Protein AF-A0A951D2L1-F1 (afdb_monomer_lite)

Radius of gyration: 19.37 Å; chains: 1; bounding box: 53×55×42 Å

Sequence (136 aa):
MTARCAAGRHDPAQTPSPGCTCGIYAYYDPCPRTASAMTRDLVGGAVVVWGRLEAYAVGMRAEHARIVALQLPPTPGPKRRAVADVAAQLGLPAVAHRRLRALALTHGQPLPAVLRPPRQRTPAVDPWRWLAADEH

Secondary structure (DSSP, 8-state):
-B---TT--S-GGG-S-TT-S-SEEEESSPPPHHHHHHSTT---EEEEEEEEEEE-SSEEEEEEEEEEEEEEPSS-SHHHHHHHHHHHHTT--EEEGGGHHHHHTTT--PPPGGGSPP-PPPP---TTTTTTTS--

Structure (mmCIF, N/CA/C/O backbone):
data_AF-A0A951D2L1-F1
#
_entry.id   AF-A0A951D2L1-F1
#
loop_
_atom_site.group_PDB
_atom_site.id
_atom_site.type_symbol
_atom_site.label_atom_id
_atom_site.label_alt_id
_atom_site.label_comp_id
_atom_site.label_asym_id
_atom_site.label_entity_id
_atom_site.label_seq_id
_atom_site.pdbx_PDB_ins_code
_atom_site.Cartn_x
_atom_site.Cartn_y
_atom_site.Cartn_z
_atom_site.occupancy
_atom_site.B_iso_or_equiv
_atom_site.auth_seq_id
_atom_site.auth_comp_id
_atom_site.auth_asym_id
_atom_site.auth_atom_id
_atom_site.pdbx_PDB_model_num
ATOM 1 N N . MET A 1 1 ? 5.985 -4.778 10.000 1.00 93.31 1 MET A N 1
ATOM 2 C CA . MET A 1 1 ? 5.886 -3.400 10.530 1.00 93.31 1 MET A CA 1
ATOM 3 C C . MET A 1 1 ? 4.626 -3.318 11.374 1.00 93.31 1 MET A C 1
ATOM 5 O O . MET A 1 1 ? 3.640 -3.932 10.980 1.00 93.31 1 MET A O 1
ATOM 9 N N . THR A 1 2 ? 4.655 -2.590 12.491 1.00 96.31 2 THR A N 1
ATOM 10 C CA . THR A 1 2 ? 3.502 -2.418 13.393 1.00 96.31 2 THR A CA 1
ATOM 11 C C . THR A 1 2 ? 3.296 -0.937 13.670 1.00 96.31 2 THR A C 1
ATOM 13 O O . THR A 1 2 ? 4.255 -0.225 13.973 1.00 96.31 2 THR A O 1
ATOM 16 N N . ALA A 1 3 ? 2.060 -0.476 13.533 1.00 94.88 3 ALA A N 1
ATOM 17 C CA . ALA A 1 3 ? 1.661 0.894 13.770 1.00 94.88 3 ALA A CA 1
ATOM 18 C C . ALA A 1 3 ? 1.691 1.241 15.259 1.00 94.88 3 ALA A C 1
ATOM 20 O O . ALA A 1 3 ? 1.470 0.396 16.123 1.00 94.88 3 ALA A O 1
ATOM 21 N N . ARG A 1 4 ? 1.931 2.518 15.554 1.00 93.19 4 ARG A N 1
ATOM 22 C CA . ARG A 1 4 ? 1.839 3.086 16.901 1.00 93.19 4 ARG A CA 1
ATOM 23 C C . ARG A 1 4 ? 1.178 4.454 16.816 1.00 93.19 4 ARG A C 1
ATOM 25 O O . ARG A 1 4 ? 1.324 5.151 15.809 1.00 93.19 4 ARG A O 1
ATOM 32 N N . CYS A 1 5 ? 0.465 4.851 17.862 1.00 93.00 5 CYS A N 1
ATOM 33 C CA . CYS A 1 5 ? -0.054 6.208 17.971 1.00 93.00 5 CYS A CA 1
ATOM 34 C C . CYS A 1 5 ? 1.027 7.135 18.533 1.00 93.00 5 CYS A C 1
ATOM 36 O O . CYS A 1 5 ? 1.343 7.071 19.716 1.00 93.00 5 CYS A O 1
ATOM 38 N N . ALA A 1 6 ? 1.576 8.016 17.696 1.00 87.88 6 ALA A N 1
ATOM 39 C CA . ALA A 1 6 ? 2.544 9.019 18.149 1.00 87.88 6 ALA A CA 1
ATOM 40 C C . ALA A 1 6 ? 1.898 10.146 18.978 1.00 87.88 6 ALA A C 1
ATOM 42 O O . ALA A 1 6 ? 2.583 10.820 19.734 1.00 87.88 6 ALA A O 1
ATOM 43 N N . ALA A 1 7 ? 0.585 10.355 18.838 1.00 87.31 7 ALA A N 1
ATOM 44 C CA . ALA A 1 7 ? -0.120 11.451 19.498 1.00 87.31 7 ALA A CA 1
ATOM 45 C C . ALA A 1 7 ? -0.635 11.116 20.909 1.00 87.31 7 ALA A C 1
ATOM 47 O O . ALA A 1 7 ? -1.158 12.004 21.571 1.00 87.31 7 ALA A O 1
ATOM 48 N N . GLY A 1 8 ? -0.569 9.850 21.343 1.00 86.81 8 GLY A N 1
ATOM 49 C CA . GLY A 1 8 ? -0.989 9.435 22.691 1.00 86.81 8 GLY A CA 1
ATOM 50 C C . GLY A 1 8 ? -2.468 9.672 23.035 1.00 86.81 8 GLY A C 1
ATOM 51 O O . GLY A 1 8 ? -2.821 9.690 24.206 1.00 86.81 8 GLY A O 1
ATOM 52 N N . ARG A 1 9 ? -3.346 9.871 22.040 1.00 85.62 9 ARG A N 1
ATOM 53 C CA . ARG A 1 9 ? -4.759 10.257 22.251 1.00 85.62 9 ARG A CA 1
ATOM 54 C C . ARG A 1 9 ? -5.703 9.109 22.630 1.00 85.62 9 ARG A C 1
ATOM 56 O O . ARG A 1 9 ? -6.880 9.345 22.864 1.00 85.62 9 ARG A O 1
ATOM 63 N N . HIS A 1 10 ? -5.220 7.873 22.601 1.00 89.06 10 HIS A N 1
ATOM 64 C CA . HIS A 1 10 ? -5.988 6.664 22.886 1.00 89.06 10 HIS A CA 1
ATOM 65 C C . HIS A 1 10 ? -5.037 5.557 23.347 1.00 89.06 10 HIS A C 1
ATOM 67 O O . HIS A 1 10 ? -3.822 5.668 23.163 1.00 89.06 10 HIS A O 1
ATOM 73 N N . ASP A 1 11 ? -5.592 4.474 23.890 1.00 91.00 11 ASP A N 1
ATOM 74 C CA . ASP A 1 11 ? -4.830 3.277 24.250 1.00 91.00 11 ASP A CA 1
ATOM 75 C C . ASP A 1 11 ? -4.004 2.778 23.038 1.00 91.00 11 ASP A C 1
ATOM 77 O O . ASP A 1 11 ? -4.571 2.582 21.953 1.00 91.00 11 ASP A O 1
ATOM 81 N N . PRO A 1 12 ? -2.676 2.582 23.169 1.00 88.00 12 PRO A N 1
ATOM 82 C CA . PRO A 1 12 ? -1.839 2.019 22.113 1.00 88.00 12 PRO A CA 1
ATOM 83 C C . PRO A 1 12 ? -2.358 0.695 21.539 1.00 88.00 12 PRO A C 1
ATOM 85 O O . PRO A 1 12 ? -2.229 0.485 20.329 1.00 88.00 12 PRO A O 1
ATOM 88 N N . ALA A 1 13 ? -2.996 -0.147 22.359 1.00 88.75 13 ALA A N 1
ATOM 89 C CA . ALA A 1 13 ? -3.604 -1.412 21.940 1.00 88.75 13 ALA A CA 1
ATOM 90 C C . ALA A 1 13 ? -4.813 -1.220 21.002 1.00 88.75 13 ALA A C 1
ATOM 92 O O . ALA A 1 13 ? -5.221 -2.137 20.295 1.00 88.75 13 ALA A O 1
ATOM 93 N N . GLN A 1 14 ? -5.371 -0.009 20.948 1.00 92.25 14 GLN A N 1
ATOM 94 C CA . GLN A 1 14 ? -6.479 0.361 20.070 1.00 92.25 14 GLN A CA 1
ATOM 95 C C . GLN A 1 14 ? -5.998 0.969 18.742 1.00 92.25 14 GLN A C 1
ATOM 97 O O . GLN A 1 14 ? -6.765 1.674 18.104 1.00 92.25 14 GLN A O 1
ATOM 102 N N . THR A 1 15 ? -4.756 0.744 18.297 1.00 94.06 15 THR A N 1
ATOM 103 C CA . THR A 1 15 ? -4.250 1.267 17.009 1.00 94.06 15 THR A CA 1
ATOM 104 C C . THR A 1 15 ? -4.620 0.337 15.836 1.00 94.06 15 THR A C 1
ATOM 106 O O . THR A 1 15 ? -4.295 -0.843 15.907 1.00 94.06 15 THR A O 1
ATOM 109 N N . PRO A 1 16 ? -5.206 0.824 14.720 1.00 95.94 16 PRO A N 1
ATOM 110 C CA . PRO A 1 16 ? -5.768 2.158 14.512 1.00 95.94 16 PRO A CA 1
ATOM 111 C C . PRO A 1 16 ? -7.048 2.387 15.330 1.00 95.94 16 PRO A C 1
ATOM 113 O O . PRO A 1 16 ? -7.838 1.461 15.539 1.00 95.94 16 PRO A O 1
ATOM 116 N N . SER A 1 17 ? -7.220 3.631 15.785 1.00 93.44 17 SER A N 1
ATOM 117 C CA . SER A 1 17 ? -8.382 4.078 16.557 1.00 93.44 17 SER A CA 1
ATOM 118 C C . SER A 1 17 ? -9.278 4.957 15.686 1.00 93.44 17 SER A C 1
ATOM 120 O O . SER A 1 17 ? -8.739 5.861 15.036 1.00 93.44 17 SER A O 1
ATOM 122 N N . PRO A 1 18 ? -10.614 4.798 15.760 1.00 90.44 18 PRO A N 1
ATOM 123 C CA . PRO A 1 18 ? -11.556 5.651 15.045 1.00 90.44 18 PRO A CA 1
ATOM 124 C C . PRO A 1 18 ? -11.272 7.141 15.251 1.00 90.44 18 PRO A C 1
ATOM 126 O O . PRO A 1 18 ? -11.025 7.588 16.374 1.00 90.44 18 PRO A O 1
ATOM 129 N N . GLY A 1 19 ? -11.280 7.909 14.159 1.00 87.56 19 GLY A N 1
ATOM 130 C CA . GLY A 1 19 ? -11.041 9.360 14.185 1.00 87.56 19 GLY A CA 1
ATOM 131 C C . GLY A 1 19 ? -9.579 9.772 14.405 1.00 87.56 19 GLY A C 1
ATOM 132 O O . GLY A 1 19 ? -9.280 10.960 14.523 1.00 87.56 19 GLY A O 1
ATOM 133 N N . CYS A 1 20 ? -8.646 8.820 14.442 1.00 90.94 20 CYS A N 1
ATOM 134 C CA . CYS A 1 20 ? -7.220 9.087 14.558 1.00 90.94 20 CYS A CA 1
ATOM 135 C C . CYS A 1 20 ? -6.500 8.884 13.215 1.00 90.94 20 CYS A C 1
ATOM 137 O O . CYS A 1 20 ? -6.919 8.129 12.345 1.00 90.94 20 CYS A O 1
ATOM 139 N N . THR A 1 21 ? -5.351 9.538 13.050 1.00 92.06 21 THR A N 1
ATOM 140 C CA . THR A 1 21 ? -4.470 9.366 11.884 1.00 92.06 21 THR A CA 1
ATOM 141 C C . THR A 1 21 ? -3.377 8.314 12.109 1.00 92.06 21 THR A C 1
ATOM 143 O O . THR A 1 21 ? -2.456 8.203 11.296 1.00 92.06 21 THR A O 1
ATOM 146 N N . CYS A 1 22 ? -3.459 7.540 13.198 1.00 94.44 22 CYS A N 1
ATOM 147 C CA . CYS A 1 22 ? -2.559 6.421 13.484 1.00 94.44 22 CYS A CA 1
ATOM 148 C C . CYS A 1 22 ? -2.836 5.223 12.553 1.00 94.44 22 CYS A C 1
ATOM 150 O O . CYS A 1 22 ? -3.770 5.243 11.758 1.00 94.44 22 CYS A O 1
ATOM 152 N N . GLY A 1 23 ? -2.010 4.178 12.597 1.00 95.44 23 GLY A N 1
ATOM 153 C CA . GLY A 1 23 ? -2.145 3.049 11.666 1.00 95.44 23 GLY A CA 1
ATOM 154 C C . GLY A 1 23 ? -1.381 3.238 10.354 1.00 95.44 23 GLY A C 1
ATOM 155 O O . GLY A 1 23 ? -1.106 4.356 9.916 1.00 95.44 23 GLY A O 1
ATOM 156 N N . ILE A 1 24 ? -1.049 2.120 9.713 1.00 96.38 24 ILE A N 1
ATOM 157 C CA . ILE A 1 24 ? -0.418 2.085 8.391 1.00 96.38 24 ILE A CA 1
ATOM 158 C C . ILE A 1 24 ? -1.519 2.220 7.341 1.00 96.38 24 ILE A C 1
ATOM 160 O O . ILE A 1 24 ? -2.402 1.369 7.278 1.00 96.38 24 ILE A O 1
ATOM 164 N N . TYR A 1 25 ? -1.478 3.281 6.533 1.00 95.38 25 TYR A N 1
ATOM 165 C CA . TYR A 1 25 ? -2.475 3.519 5.489 1.00 95.38 25 TYR A CA 1
ATOM 166 C C . TYR A 1 25 ? -2.101 2.802 4.186 1.00 95.38 25 TYR A C 1
ATOM 168 O O . TYR A 1 25 ? -0.990 2.967 3.681 1.00 95.38 25 TYR A O 1
ATOM 176 N N . ALA A 1 26 ? -3.040 2.052 3.615 1.00 95.31 26 ALA A N 1
ATOM 177 C CA . ALA A 1 26 ? -2.892 1.372 2.335 1.00 95.31 26 ALA A CA 1
ATOM 178 C C . ALA A 1 26 ? -4.123 1.601 1.450 1.00 95.31 26 ALA A C 1
ATOM 180 O O . ALA A 1 26 ? -5.259 1.464 1.901 1.00 95.31 26 ALA A O 1
ATOM 181 N N . TYR A 1 27 ? -3.898 1.921 0.176 1.00 94.62 27 TYR A N 1
ATOM 1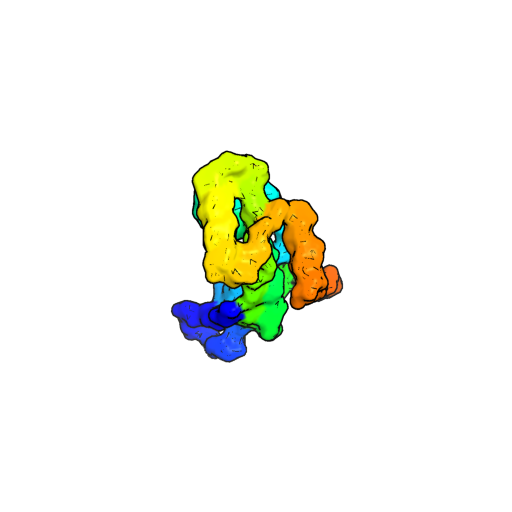82 C CA . TYR A 1 27 ? -4.965 2.001 -0.823 1.00 94.62 27 TYR A CA 1
ATOM 183 C C . TYR A 1 27 ? -5.447 0.601 -1.220 1.00 94.62 27 TYR A C 1
ATOM 185 O O . TYR A 1 27 ? -4.653 -0.341 -1.255 1.00 94.62 27 TYR A O 1
ATOM 193 N N . TYR A 1 28 ? -6.734 0.462 -1.552 1.00 94.00 28 TYR A N 1
ATOM 194 C CA . TYR A 1 28 ? -7.268 -0.816 -2.046 1.00 94.00 28 TYR A CA 1
ATOM 195 C C . TYR A 1 28 ? -6.748 -1.175 -3.432 1.00 94.00 28 TYR A C 1
ATOM 197 O O . TYR A 1 28 ? -6.507 -2.345 -3.727 1.00 94.00 28 TYR A O 1
ATOM 205 N N . ASP A 1 29 ? -6.592 -0.155 -4.267 1.00 89.94 29 ASP A N 1
ATOM 206 C CA . ASP A 1 29 ? -6.169 -0.284 -5.647 1.00 89.94 29 ASP A CA 1
ATOM 207 C C . ASP A 1 29 ? -4.801 0.378 -5.833 1.00 89.94 29 ASP A C 1
ATOM 209 O O . ASP A 1 29 ? -4.474 1.346 -5.135 1.00 89.94 29 ASP A O 1
ATOM 213 N N . PRO A 1 30 ? -3.978 -0.117 -6.774 1.00 85.56 30 PRO A N 1
ATOM 214 C CA . PRO A 1 30 ? -2.713 0.523 -7.095 1.00 85.56 30 PRO A CA 1
ATOM 215 C C . PRO A 1 30 ? -2.915 2.003 -7.446 1.00 85.56 30 PRO A C 1
ATOM 217 O O . PRO A 1 30 ? -3.698 2.344 -8.332 1.00 85.56 30 PRO A O 1
ATOM 220 N N . CYS A 1 31 ? -2.169 2.881 -6.773 1.00 78.12 31 CYS A N 1
ATOM 221 C CA . CYS A 1 31 ? -2.114 4.307 -7.098 1.00 78.12 31 CYS A CA 1
ATOM 222 C C . CYS A 1 31 ? -1.707 4.501 -8.577 1.00 78.12 31 CYS A C 1
ATOM 224 O O . CYS A 1 31 ? -0.920 3.689 -9.077 1.00 78.12 31 CYS A O 1
ATOM 226 N N . PRO A 1 32 ? -2.180 5.547 -9.292 1.00 79.44 32 PRO A N 1
ATOM 227 C CA . PRO A 1 32 ? -1.794 5.780 -10.679 1.00 79.44 32 PRO A CA 1
ATOM 228 C C . PRO A 1 32 ? -0.285 5.663 -10.892 1.00 79.44 32 PRO A C 1
ATOM 230 O O . PRO A 1 32 ? 0.516 6.221 -10.143 1.00 79.44 32 PRO A O 1
ATOM 233 N N . ARG A 1 33 ? 0.111 4.944 -11.948 1.00 74.06 33 ARG A N 1
ATOM 234 C CA . ARG A 1 33 ? 1.515 4.632 -12.273 1.00 74.06 33 ARG A CA 1
ATOM 235 C C . ARG A 1 33 ? 2.444 5.851 -12.191 1.00 74.06 33 ARG A C 1
ATOM 237 O O . ARG A 1 33 ? 3.599 5.716 -11.786 1.00 74.06 33 ARG A O 1
ATOM 244 N N . THR A 1 34 ? 1.940 7.010 -12.606 1.00 73.88 34 THR A N 1
ATOM 245 C CA . THR A 1 34 ? 2.657 8.286 -12.662 1.00 73.88 34 THR A CA 1
ATOM 246 C C . THR A 1 34 ? 2.935 8.886 -11.290 1.00 73.88 34 THR A C 1
ATOM 248 O O . THR A 1 34 ? 3.965 9.531 -11.149 1.00 73.88 34 THR A O 1
ATOM 251 N N . ALA A 1 35 ? 2.112 8.622 -10.269 1.00 74.38 35 ALA A N 1
ATOM 252 C CA . ALA A 1 35 ? 2.296 9.185 -8.930 1.00 74.38 35 ALA A CA 1
ATOM 253 C C . ALA A 1 35 ? 3.655 8.792 -8.334 1.00 74.38 35 ALA A C 1
ATOM 255 O O . ALA A 1 35 ? 4.412 9.637 -7.872 1.00 74.38 35 ALA A O 1
ATOM 256 N N . SER A 1 36 ? 4.028 7.512 -8.432 1.00 72.19 36 SER A N 1
ATOM 257 C CA . SER A 1 36 ? 5.372 7.093 -8.026 1.00 72.19 36 SER A CA 1
ATOM 258 C C . SER A 1 36 ? 6.439 7.483 -9.050 1.00 72.19 36 SER A C 1
ATOM 260 O O . SER A 1 36 ? 7.540 7.858 -8.665 1.00 72.19 36 SER A O 1
ATOM 262 N N . ALA A 1 37 ? 6.166 7.406 -10.354 1.00 71.12 37 ALA A N 1
ATOM 263 C CA . ALA A 1 37 ? 7.199 7.664 -11.359 1.00 71.12 37 ALA A CA 1
ATOM 264 C C . ALA A 1 37 ? 7.652 9.138 -11.407 1.00 71.12 37 ALA A C 1
ATOM 266 O O . ALA A 1 37 ? 8.837 9.390 -11.610 1.00 71.12 37 ALA A O 1
ATOM 267 N N . MET A 1 38 ? 6.734 10.088 -11.207 1.00 75.06 38 MET A N 1
ATOM 268 C CA . MET A 1 38 ? 6.971 11.526 -11.386 1.00 75.06 38 MET A CA 1
ATOM 269 C C . MET A 1 38 ? 7.318 12.265 -10.091 1.00 75.06 38 MET A C 1
ATOM 271 O O . MET A 1 38 ? 7.879 13.353 -10.154 1.00 75.06 38 MET A O 1
ATOM 275 N N . THR A 1 39 ? 7.040 11.692 -8.918 1.00 79.50 39 THR A N 1
ATOM 276 C CA . THR A 1 39 ? 7.400 12.310 -7.635 1.00 79.50 39 THR A CA 1
ATOM 277 C C . THR A 1 39 ? 8.671 11.680 -7.100 1.00 79.50 39 THR A C 1
ATOM 279 O O . THR A 1 39 ? 8.686 10.482 -6.829 1.00 79.50 39 THR A O 1
ATOM 282 N N . ARG A 1 40 ? 9.742 12.465 -6.935 1.00 77.19 40 ARG A N 1
ATOM 283 C CA . ARG A 1 40 ? 11.072 11.971 -6.533 1.00 77.19 40 ARG A CA 1
ATOM 284 C C . ARG A 1 40 ? 11.004 11.040 -5.319 1.00 77.19 40 ARG A C 1
ATOM 286 O O . ARG A 1 40 ? 11.498 9.917 -5.412 1.00 77.19 40 ARG A O 1
ATOM 293 N N . ASP A 1 41 ? 10.263 11.446 -4.294 1.00 81.75 41 ASP A N 1
ATOM 294 C CA . ASP A 1 41 ? 10.274 10.808 -2.973 1.00 81.75 41 ASP A CA 1
ATOM 295 C C . ASP A 1 41 ? 9.215 9.708 -2.788 1.00 81.75 41 ASP A C 1
ATOM 297 O O . ASP A 1 41 ? 9.175 9.051 -1.752 1.00 81.75 41 ASP A O 1
ATOM 301 N N . LEU A 1 42 ? 8.364 9.455 -3.794 1.00 87.12 42 LEU A N 1
ATOM 302 C CA . LEU A 1 42 ? 7.317 8.431 -3.697 1.00 87.12 42 LEU A CA 1
ATOM 303 C C . LEU A 1 42 ? 7.709 7.124 -4.384 1.00 87.12 42 LEU A C 1
ATOM 305 O O . LEU A 1 42 ? 7.933 7.073 -5.597 1.00 87.12 42 LEU A O 1
ATOM 309 N N . VAL A 1 43 ? 7.694 6.028 -3.631 1.00 90.62 43 VAL A N 1
ATOM 310 C CA . VAL A 1 43 ? 7.869 4.668 -4.154 1.00 90.62 43 VAL A CA 1
ATOM 311 C C . VAL A 1 43 ? 6.538 3.929 -4.066 1.00 90.62 43 VAL A C 1
ATOM 313 O O . VAL A 1 43 ? 5.970 3.769 -2.991 1.00 90.62 43 VAL A O 1
ATOM 316 N N . GLY A 1 44 ? 6.023 3.496 -5.215 1.00 92.94 44 GLY A N 1
ATOM 317 C CA . GLY A 1 44 ? 4.858 2.623 -5.286 1.00 92.94 44 GLY A CA 1
ATOM 318 C C . GLY A 1 44 ? 5.233 1.193 -4.908 1.00 92.94 44 GLY A C 1
ATOM 319 O O . GLY A 1 44 ? 6.375 0.769 -5.079 1.00 92.94 44 GLY A O 1
ATOM 320 N N . GLY A 1 45 ? 4.264 0.420 -4.439 1.00 95.12 45 GLY A N 1
ATOM 321 C CA . GLY A 1 45 ? 4.484 -0.967 -4.055 1.00 95.12 45 GLY A CA 1
ATOM 322 C C . GLY A 1 45 ? 3.186 -1.657 -3.676 1.00 95.12 45 GLY A C 1
ATOM 323 O O . GLY A 1 45 ? 2.104 -1.082 -3.794 1.00 95.12 45 GLY A O 1
ATOM 324 N N . ALA A 1 46 ? 3.313 -2.899 -3.229 1.00 96.38 46 ALA A N 1
ATOM 325 C CA . ALA A 1 46 ? 2.221 -3.662 -2.653 1.00 96.38 46 ALA A CA 1
ATOM 326 C C . ALA A 1 46 ? 2.559 -4.028 -1.209 1.00 96.38 46 ALA A C 1
ATOM 328 O O . ALA A 1 46 ? 3.705 -4.357 -0.882 1.00 96.38 46 ALA A O 1
ATOM 329 N N . VAL A 1 47 ? 1.538 -3.998 -0.360 1.00 97.06 47 VAL A N 1
ATOM 330 C CA . VAL A 1 47 ? 1.617 -4.415 1.038 1.00 97.06 47 VAL A CA 1
ATOM 331 C C . VAL A 1 47 ? 0.510 -5.419 1.327 1.00 97.06 47 VAL A C 1
ATOM 333 O O . VAL A 1 47 ? -0.555 -5.367 0.714 1.00 97.06 47 VAL A O 1
ATOM 336 N N . VAL A 1 48 ? 0.753 -6.302 2.288 1.00 97.38 48 VAL A N 1
ATOM 337 C CA . VAL A 1 48 ? -0.310 -7.020 2.999 1.00 97.38 48 VAL A CA 1
ATOM 338 C C . VAL A 1 48 ? -0.464 -6.417 4.383 1.00 97.38 48 VAL A C 1
ATOM 340 O O . VAL A 1 48 ? 0.530 -6.015 4.994 1.00 97.38 48 VAL A O 1
ATOM 343 N N . VAL A 1 49 ? -1.704 -6.332 4.854 1.00 97.88 49 VAL A N 1
ATOM 344 C CA . VAL A 1 49 ? -2.064 -5.717 6.133 1.00 97.88 49 VAL A CA 1
ATOM 345 C C . VAL A 1 49 ? -2.936 -6.655 6.957 1.00 97.88 49 VAL A C 1
ATOM 347 O O . VAL A 1 49 ? -3.688 -7.444 6.388 1.00 97.88 49 VAL A O 1
ATOM 350 N N . TRP A 1 50 ? -2.816 -6.596 8.282 1.00 97.62 50 TRP A N 1
ATOM 351 C CA . TRP A 1 50 ? -3.570 -7.448 9.207 1.00 97.62 50 TRP A CA 1
ATOM 352 C C . TRP A 1 50 ? -3.652 -6.832 10.612 1.00 97.62 50 TRP A C 1
ATOM 354 O O . TRP A 1 50 ? -3.101 -5.756 10.861 1.00 97.62 50 TRP A O 1
ATOM 364 N N . GLY A 1 51 ? -4.333 -7.536 11.520 1.00 96.50 51 GLY A N 1
ATOM 365 C CA . GLY A 1 51 ? -4.644 -7.065 12.871 1.00 96.50 51 GLY A CA 1
ATOM 366 C C . GLY A 1 51 ? -5.915 -6.224 12.872 1.00 96.50 51 GLY A C 1
ATOM 367 O O . GLY A 1 51 ? -6.854 -6.510 12.123 1.00 96.50 51 GLY A O 1
ATOM 368 N N . ARG A 1 52 ? -5.947 -5.171 13.687 1.00 96.25 52 ARG A N 1
ATOM 369 C CA . ARG A 1 52 ? -7.039 -4.189 13.664 1.00 96.25 52 ARG A CA 1
ATOM 370 C C . ARG A 1 52 ? -7.032 -3.394 12.359 1.00 96.25 52 ARG A C 1
ATOM 372 O O . ARG A 1 52 ? -5.985 -2.910 11.923 1.00 96.25 52 ARG A O 1
ATOM 379 N N . LEU A 1 53 ? -8.211 -3.229 11.760 1.00 96.00 53 LEU A N 1
ATOM 380 C CA . LEU A 1 53 ? -8.402 -2.521 10.494 1.00 96.00 53 LEU A CA 1
ATOM 381 C C . LEU A 1 53 ? -9.465 -1.430 10.635 1.00 96.00 53 LEU A C 1
ATOM 383 O O . LEU A 1 53 ? -10.524 -1.660 11.211 1.00 96.00 53 LEU A O 1
ATOM 387 N N . GLU A 1 54 ? -9.205 -0.271 10.037 1.00 95.88 54 GLU A N 1
ATOM 388 C CA . GLU A 1 54 ? -10.181 0.807 9.871 1.00 95.88 54 GLU A CA 1
ATOM 389 C C . GLU A 1 54 ? -10.326 1.114 8.378 1.00 95.88 54 GLU A C 1
ATOM 391 O O . GLU A 1 54 ? -9.389 1.580 7.723 1.00 95.88 54 GLU A O 1
ATOM 396 N N . ALA A 1 55 ? -11.486 0.779 7.817 1.00 95.31 55 ALA A N 1
ATOM 397 C CA . ALA A 1 55 ? -11.766 0.903 6.394 1.00 95.31 55 ALA A CA 1
ATOM 398 C C . ALA A 1 55 ? -12.286 2.303 6.039 1.00 95.31 55 ALA A C 1
ATOM 400 O O . ALA A 1 55 ? -13.105 2.879 6.750 1.00 95.31 55 ALA A O 1
ATOM 401 N N . TYR A 1 56 ? -11.857 2.814 4.889 1.00 93.56 56 TYR A N 1
ATOM 402 C CA . TYR A 1 56 ? -12.325 4.057 4.281 1.00 93.56 56 TYR A CA 1
ATOM 403 C C . TYR A 1 56 ? -12.685 3.805 2.822 1.00 93.56 56 TYR A C 1
ATOM 405 O O . TYR A 1 56 ? -12.412 2.750 2.268 1.00 93.56 56 TYR A O 1
ATOM 413 N N . ALA A 1 57 ? -13.248 4.800 2.145 1.00 92.50 57 ALA A N 1
ATOM 414 C CA . ALA A 1 57 ? -13.750 4.603 0.789 1.00 92.50 57 ALA A CA 1
ATOM 415 C C . ALA A 1 57 ? -12.684 4.258 -0.276 1.00 92.50 57 ALA A C 1
ATOM 417 O O . ALA A 1 57 ? -13.021 3.734 -1.336 1.00 92.50 57 ALA A O 1
ATOM 418 N N . VAL A 1 58 ? -11.405 4.575 -0.037 1.00 91.25 58 VAL A N 1
ATOM 419 C CA . VAL A 1 58 ? -10.313 4.400 -1.024 1.00 91.25 58 VAL A CA 1
ATOM 420 C C . VAL A 1 58 ? -9.145 3.557 -0.516 1.00 91.25 58 VAL A C 1
ATOM 422 O O . VAL A 1 58 ? -8.219 3.246 -1.265 1.00 91.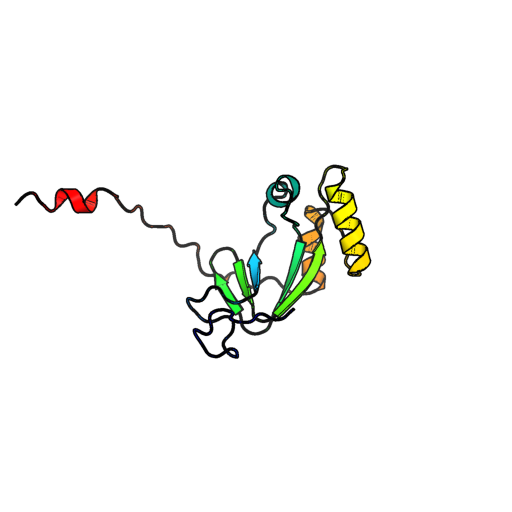25 58 VAL A O 1
ATOM 425 N N . GLY A 1 59 ? -9.181 3.185 0.755 1.00 94.62 59 GLY A N 1
ATOM 426 C CA . GLY A 1 59 ? -8.088 2.519 1.436 1.00 94.62 59 GLY A CA 1
ATOM 427 C C . GLY A 1 59 ? -8.458 2.211 2.873 1.00 94.62 59 GLY A C 1
ATOM 428 O O . GLY A 1 59 ? -9.586 2.426 3.300 1.00 94.62 59 GLY A O 1
ATOM 429 N N . MET A 1 60 ? -7.501 1.712 3.631 1.00 96.19 60 MET A N 1
ATOM 430 C CA . MET A 1 60 ? -7.691 1.332 5.022 1.00 96.19 60 MET A CA 1
ATOM 431 C C . MET A 1 60 ? -6.443 1.630 5.835 1.00 96.19 60 MET A C 1
ATOM 433 O O . MET A 1 60 ? -5.334 1.683 5.300 1.00 96.19 60 MET A O 1
ATOM 437 N N . ARG A 1 61 ? -6.635 1.803 7.137 1.00 96.94 61 ARG A N 1
ATOM 438 C CA . ARG A 1 61 ? -5.566 1.805 8.129 1.00 96.94 61 ARG A CA 1
ATOM 439 C C . ARG A 1 6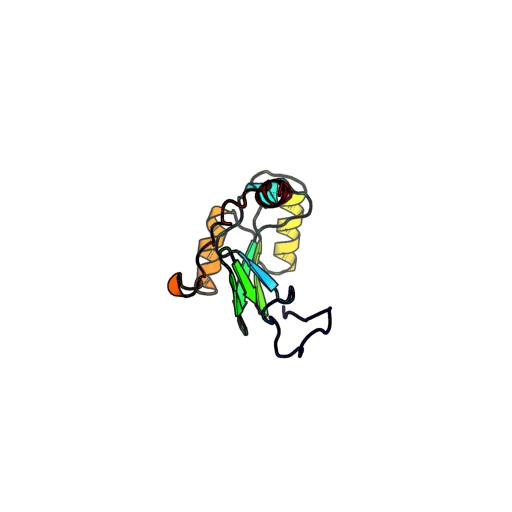1 ? -5.478 0.434 8.761 1.00 96.94 61 ARG A C 1
ATOM 441 O O . ARG A 1 61 ? -6.502 -0.199 9.003 1.00 96.94 61 ARG A O 1
ATOM 448 N N . ALA A 1 62 ? -4.260 0.006 9.045 1.00 97.50 62 ALA A N 1
ATOM 449 C CA . ALA A 1 62 ? -4.007 -1.271 9.680 1.00 97.50 62 ALA A CA 1
ATOM 450 C C . ALA A 1 62 ? -3.016 -1.164 10.832 1.00 97.50 62 ALA A C 1
ATOM 452 O O . ALA A 1 62 ? -2.133 -0.299 10.846 1.00 97.50 62 ALA A O 1
ATOM 453 N N . GLU A 1 63 ? -3.159 -2.087 11.773 1.00 97.69 63 GLU A N 1
ATOM 454 C CA . GLU A 1 63 ? -2.225 -2.300 12.869 1.00 97.69 63 GLU A CA 1
ATOM 455 C C . GLU A 1 63 ? -0.884 -2.824 12.357 1.00 97.69 63 GLU A C 1
ATOM 457 O O . GLU A 1 63 ? 0.170 -2.294 12.704 1.00 97.69 63 GLU A O 1
ATOM 462 N N . HIS A 1 64 ? -0.909 -3.822 11.479 1.00 98.00 64 HIS A N 1
ATOM 463 C CA . HIS A 1 64 ? 0.297 -4.429 10.943 1.00 98.00 64 HIS A CA 1
ATOM 464 C C . HIS A 1 64 ? 0.340 -4.358 9.426 1.00 98.00 64 HIS A C 1
ATOM 466 O O . HIS A 1 64 ? -0.683 -4.429 8.745 1.00 98.00 64 HIS A O 1
ATOM 472 N N . ALA A 1 65 ? 1.558 -4.267 8.896 1.00 97.88 65 ALA A N 1
ATOM 473 C CA . ALA A 1 65 ? 1.799 -4.400 7.472 1.00 97.88 65 ALA A CA 1
ATOM 474 C C . ALA A 1 65 ? 3.155 -5.033 7.159 1.00 97.88 65 ALA A C 1
ATOM 476 O O . ALA A 1 65 ? 4.134 -4.910 7.910 1.00 97.88 65 ALA A O 1
ATOM 477 N N . ARG A 1 66 ? 3.234 -5.640 5.979 1.00 97.38 66 ARG A N 1
ATOM 478 C CA . ARG A 1 66 ? 4.467 -6.116 5.355 1.00 97.38 66 ARG A CA 1
ATOM 479 C C . ARG A 1 66 ? 4.487 -5.676 3.899 1.00 97.38 66 ARG A C 1
ATOM 481 O O . ARG A 1 66 ? 3.511 -5.876 3.183 1.00 97.38 66 ARG A O 1
ATOM 488 N N . ILE A 1 67 ? 5.606 -5.102 3.467 1.00 97.25 67 ILE A N 1
ATOM 489 C CA . ILE A 1 67 ? 5.856 -4.844 2.047 1.00 97.25 67 ILE A CA 1
ATOM 490 C C . ILE A 1 67 ? 6.091 -6.191 1.370 1.00 97.25 67 ILE A C 1
ATOM 492 O O . ILE A 1 67 ? 6.879 -6.995 1.864 1.00 97.25 67 ILE A O 1
ATOM 496 N N . VAL A 1 68 ? 5.399 -6.436 0.261 1.00 97.81 68 VAL A N 1
ATOM 497 C CA . VAL A 1 68 ? 5.537 -7.676 -0.521 1.00 97.81 68 VAL A CA 1
ATOM 498 C C . VAL A 1 68 ? 6.095 -7.427 -1.916 1.00 97.81 68 VAL A C 1
ATOM 500 O O . VAL A 1 68 ? 6.572 -8.355 -2.555 1.00 97.81 68 VAL A O 1
ATOM 503 N N . ALA A 1 69 ? 6.066 -6.179 -2.391 1.00 97.50 69 ALA A N 1
ATOM 504 C CA . ALA A 1 69 ? 6.638 -5.803 -3.676 1.00 97.50 69 ALA A CA 1
ATOM 505 C C . ALA A 1 69 ? 6.941 -4.308 -3.742 1.00 97.50 69 ALA A C 1
ATOM 507 O O . ALA A 1 69 ? 6.184 -3.500 -3.197 1.00 97.50 69 ALA A O 1
ATOM 508 N N . LEU A 1 70 ? 7.965 -3.940 -4.510 1.00 96.88 70 LEU A N 1
ATOM 509 C CA . LEU A 1 70 ? 8.213 -2.558 -4.919 1.00 96.88 70 LEU A CA 1
ATOM 510 C C . LEU A 1 70 ? 7.917 -2.375 -6.412 1.00 96.88 70 LEU A C 1
ATOM 512 O O . LEU A 1 70 ? 8.187 -3.248 -7.239 1.00 96.88 70 LEU A O 1
ATOM 516 N N . GLN A 1 71 ? 7.345 -1.228 -6.771 1.00 95.44 71 GLN A N 1
ATOM 517 C CA . GLN A 1 71 ? 7.063 -0.866 -8.155 1.00 95.44 71 GLN A CA 1
ATOM 518 C C . GLN A 1 71 ? 8.323 -0.318 -8.822 1.00 95.44 71 GLN A C 1
ATOM 520 O O . GLN A 1 71 ? 8.819 0.741 -8.445 1.00 95.44 71 GLN A O 1
ATOM 525 N N . LEU A 1 72 ? 8.762 -0.948 -9.907 1.00 94.25 72 LEU A N 1
ATOM 526 C CA . LEU A 1 72 ? 9.771 -0.367 -10.784 1.00 94.25 72 LEU A CA 1
ATOM 527 C C . LEU A 1 72 ? 9.182 0.810 -11.581 1.00 94.25 72 LEU A C 1
ATOM 529 O O . LEU A 1 72 ? 8.160 0.634 -12.263 1.00 94.25 72 LEU A O 1
ATOM 533 N N . PRO A 1 73 ? 9.829 1.993 -11.559 1.00 91.44 73 PRO A N 1
ATOM 534 C CA . PRO A 1 73 ? 9.553 3.050 -12.521 1.00 91.44 73 PRO A CA 1
ATOM 535 C C . PRO A 1 73 ? 9.621 2.514 -13.963 1.00 91.44 73 PRO A C 1
ATOM 537 O O . PRO A 1 73 ? 10.475 1.672 -14.264 1.00 91.44 73 PRO A O 1
ATOM 540 N N . PRO A 1 74 ? 8.724 2.970 -14.857 1.00 88.88 74 PRO A N 1
ATOM 541 C CA . PRO A 1 74 ? 8.631 2.431 -16.211 1.00 88.88 74 PRO A CA 1
ATOM 542 C C . PRO A 1 74 ? 9.842 2.800 -17.075 1.00 88.88 74 PRO A C 1
ATOM 544 O O . PRO A 1 74 ? 10.204 2.037 -17.965 1.00 88.88 74 PRO A O 1
ATOM 547 N N . THR A 1 75 ? 10.469 3.947 -16.808 1.00 89.50 75 THR A N 1
ATOM 548 C CA . THR A 1 75 ? 11.632 4.440 -17.542 1.00 89.50 75 THR A CA 1
ATOM 549 C C . THR A 1 75 ? 12.936 4.084 -16.818 1.00 89.50 75 THR A C 1
ATOM 551 O O . THR A 1 75 ? 12.997 4.115 -15.581 1.00 89.50 75 THR A O 1
ATOM 554 N N . PRO A 1 76 ? 14.006 3.733 -17.554 1.00 90.50 76 PRO A N 1
ATOM 555 C CA . PRO A 1 76 ? 15.343 3.623 -16.983 1.00 90.50 76 PRO A CA 1
ATOM 556 C C . PRO A 1 76 ? 15.788 4.950 -16.360 1.00 90.50 76 PRO A C 1
ATOM 558 O O . PRO A 1 76 ? 15.486 6.022 -16.875 1.00 90.50 76 PRO A O 1
ATOM 561 N N . GLY A 1 77 ? 16.525 4.886 -15.252 1.00 92.69 77 GLY A N 1
ATOM 562 C CA . GLY A 1 77 ? 17.057 6.082 -14.604 1.00 92.69 77 GLY A CA 1
ATOM 563 C C . GLY A 1 77 ? 17.541 5.829 -13.177 1.00 92.69 77 GLY A C 1
ATOM 564 O O . GLY A 1 77 ? 17.396 4.711 -12.669 1.00 92.69 77 GLY A O 1
ATOM 565 N N . PRO A 1 78 ? 18.091 6.860 -12.510 1.00 93.19 78 PRO A N 1
ATOM 566 C CA . PRO A 1 78 ? 18.618 6.752 -11.149 1.00 93.19 78 PRO A CA 1
ATOM 567 C C . PRO A 1 78 ? 17.596 6.193 -10.161 1.00 93.19 78 PRO A C 1
ATOM 569 O O . PRO A 1 78 ? 17.902 5.274 -9.409 1.00 93.19 78 PRO A O 1
ATOM 572 N N . LYS A 1 79 ? 16.346 6.667 -10.235 1.00 92.06 79 LYS A N 1
ATOM 573 C CA . LYS A 1 79 ? 15.266 6.194 -9.366 1.00 92.06 79 LYS A CA 1
ATOM 574 C C . LYS A 1 79 ? 14.978 4.705 -9.542 1.00 92.06 79 LYS A C 1
ATOM 576 O O . LYS A 1 79 ? 14.784 3.997 -8.564 1.00 92.06 79 LYS A O 1
ATOM 581 N N . ARG A 1 80 ? 14.954 4.218 -10.786 1.00 93.94 80 ARG A N 1
ATOM 582 C CA . ARG A 1 80 ? 14.696 2.800 -11.063 1.00 93.94 80 ARG A CA 1
ATOM 583 C C . ARG A 1 80 ? 15.792 1.911 -10.481 1.00 93.94 80 ARG A C 1
ATOM 585 O O . ARG A 1 80 ? 15.464 0.862 -9.940 1.00 93.94 80 ARG A O 1
ATOM 592 N N . ARG A 1 81 ? 17.058 2.333 -10.589 1.00 95.81 81 ARG A N 1
ATOM 593 C CA . ARG A 1 81 ? 18.197 1.633 -9.975 1.00 95.81 81 ARG A CA 1
ATOM 594 C C . ARG A 1 81 ? 18.066 1.615 -8.457 1.00 95.81 81 ARG A C 1
ATOM 596 O O . ARG A 1 81 ? 17.979 0.538 -7.896 1.00 95.81 81 ARG A O 1
ATOM 603 N N . ALA A 1 82 ? 17.852 2.777 -7.840 1.00 95.50 82 ALA A N 1
ATOM 604 C CA . ALA A 1 82 ? 17.665 2.876 -6.394 1.00 95.50 82 ALA A CA 1
ATOM 605 C C . ALA A 1 82 ? 16.518 1.987 -5.875 1.00 95.50 82 ALA A C 1
ATOM 607 O O . ALA A 1 82 ? 16.673 1.305 -4.869 1.00 95.50 82 ALA A O 1
ATOM 608 N N . VAL A 1 83 ? 15.376 1.937 -6.575 1.00 95.56 83 VAL A N 1
ATOM 609 C CA . VAL A 1 83 ? 14.269 1.038 -6.204 1.00 95.56 83 VAL A CA 1
ATOM 610 C C . VAL A 1 83 ? 14.665 -0.434 -6.333 1.00 95.56 83 VAL A C 1
ATOM 612 O O . VAL A 1 83 ? 14.302 -1.226 -5.469 1.00 95.56 83 VAL A O 1
ATOM 615 N N . ALA A 1 84 ? 15.386 -0.815 -7.391 1.00 97.00 84 ALA A N 1
ATOM 616 C CA . ALA A 1 84 ? 15.859 -2.188 -7.564 1.00 97.00 84 ALA A CA 1
ATOM 617 C C . ALA A 1 84 ? 16.875 -2.584 -6.480 1.00 97.00 84 ALA A C 1
ATOM 619 O O . ALA A 1 84 ? 16.761 -3.671 -5.920 1.00 97.00 84 ALA A O 1
ATOM 620 N N . ASP A 1 85 ? 17.800 -1.688 -6.139 1.00 97.94 85 ASP A N 1
ATOM 621 C CA . ASP A 1 85 ? 18.826 -1.918 -5.121 1.00 97.94 85 ASP A CA 1
ATOM 622 C C . ASP A 1 85 ? 18.190 -2.084 -3.735 1.00 97.94 85 ASP A C 1
ATOM 624 O O . ASP A 1 85 ? 18.472 -3.050 -3.028 1.00 97.94 85 ASP A O 1
ATOM 628 N N . VAL A 1 86 ? 17.254 -1.200 -3.368 1.00 97.06 86 VAL A N 1
ATOM 629 C CA . VAL A 1 86 ? 16.496 -1.308 -2.111 1.00 97.06 86 VAL A CA 1
ATOM 630 C C . VAL A 1 86 ? 15.648 -2.579 -2.084 1.00 97.06 86 VAL A C 1
ATOM 632 O O . VAL A 1 86 ? 15.585 -3.252 -1.058 1.00 97.06 86 VAL A O 1
ATOM 635 N N . ALA A 1 87 ? 15.010 -2.949 -3.199 1.00 97.81 87 ALA A N 1
ATOM 636 C CA . ALA A 1 87 ? 14.252 -4.194 -3.278 1.00 97.81 87 ALA A CA 1
ATOM 637 C C . ALA A 1 87 ? 15.149 -5.412 -3.019 1.00 97.81 87 ALA A C 1
ATOM 639 O O . ALA A 1 87 ? 14.783 -6.272 -2.222 1.00 97.81 87 ALA A O 1
ATOM 640 N N . ALA A 1 88 ? 16.342 -5.448 -3.621 1.00 98.19 88 ALA A N 1
ATOM 641 C CA . ALA A 1 88 ? 17.315 -6.514 -3.409 1.00 98.19 88 ALA A CA 1
ATOM 642 C C . ALA A 1 88 ? 17.782 -6.582 -1.947 1.00 98.19 88 ALA A C 1
ATOM 644 O O . ALA A 1 88 ? 17.774 -7.660 -1.358 1.00 98.19 88 ALA A O 1
ATOM 645 N N . GLN A 1 89 ? 18.102 -5.438 -1.332 1.00 98.19 89 GLN A N 1
ATOM 646 C CA . GLN A 1 89 ? 18.498 -5.362 0.082 1.00 98.19 89 GLN A CA 1
ATOM 647 C C . GLN A 1 89 ? 17.404 -5.864 1.032 1.00 98.19 89 GLN A C 1
ATOM 649 O O . GLN A 1 89 ? 17.699 -6.495 2.043 1.00 98.19 89 GLN A O 1
ATOM 654 N N . LEU A 1 90 ? 16.136 -5.606 0.705 1.00 96.25 90 LEU A N 1
ATOM 655 C CA . LEU A 1 90 ? 14.989 -6.057 1.494 1.00 96.25 90 LEU A CA 1
ATOM 656 C C . LEU A 1 90 ? 14.548 -7.495 1.167 1.00 96.25 90 LEU A C 1
ATOM 658 O O . LEU A 1 90 ? 13.607 -7.990 1.790 1.00 96.25 90 LEU A O 1
ATOM 662 N N . GLY A 1 91 ? 15.172 -8.157 0.185 1.00 97.56 91 GLY A N 1
ATOM 663 C CA . GLY A 1 91 ? 14.737 -9.468 -0.304 1.00 97.56 91 GLY A CA 1
ATOM 664 C C . GLY A 1 91 ? 13.333 -9.439 -0.917 1.00 97.56 91 GLY A C 1
ATOM 665 O O . GLY A 1 91 ? 12.581 -10.407 -0.808 1.00 97.56 91 GLY A O 1
ATOM 666 N N . LEU A 1 92 ? 12.948 -8.310 -1.515 1.00 97.75 92 LEU A N 1
ATOM 667 C CA . LEU A 1 92 ? 11.634 -8.082 -2.100 1.00 97.75 92 LEU A CA 1
ATOM 668 C C . LEU A 1 92 ? 11.699 -8.092 -3.630 1.00 97.75 92 LEU A C 1
ATOM 670 O O . LEU A 1 92 ? 12.642 -7.573 -4.228 1.00 97.75 92 LEU A O 1
ATOM 674 N N . PRO A 1 93 ? 10.657 -8.595 -4.301 1.00 97.88 93 PRO A N 1
ATOM 675 C CA . PRO A 1 93 ? 10.542 -8.460 -5.742 1.00 97.88 93 PRO A CA 1
ATOM 676 C C . PRO A 1 93 ? 10.282 -6.998 -6.142 1.00 97.88 93 PRO A C 1
ATOM 678 O O . PRO A 1 93 ? 9.361 -6.333 -5.654 1.00 97.88 93 PRO A O 1
ATOM 681 N N . ALA A 1 94 ? 11.070 -6.516 -7.101 1.00 97.50 94 ALA A N 1
ATOM 682 C CA . ALA A 1 94 ? 10.843 -5.265 -7.813 1.00 97.50 94 ALA A CA 1
ATOM 683 C C . ALA A 1 94 ? 10.157 -5.560 -9.156 1.00 97.50 94 ALA A C 1
ATOM 685 O O . ALA A 1 94 ? 10.732 -6.200 -10.035 1.00 97.50 94 ALA A O 1
ATOM 686 N N . VAL A 1 95 ? 8.912 -5.109 -9.329 1.00 96.56 95 VAL A N 1
ATOM 687 C CA . VAL A 1 95 ? 8.059 -5.509 -10.462 1.00 96.56 95 VAL A CA 1
ATOM 688 C C . VAL A 1 95 ? 7.442 -4.321 -11.189 1.00 96.56 95 VAL A C 1
ATOM 690 O O . VAL A 1 95 ? 7.265 -3.237 -10.638 1.00 96.56 95 VAL A O 1
ATOM 693 N N . ALA A 1 96 ? 7.066 -4.517 -12.454 1.00 94.69 96 ALA A N 1
ATOM 694 C CA . ALA A 1 96 ? 6.287 -3.523 -13.186 1.00 94.69 96 ALA A CA 1
ATOM 695 C C . ALA A 1 96 ? 4.912 -3.302 -12.528 1.00 94.69 96 ALA A C 1
ATOM 697 O O . ALA A 1 96 ? 4.299 -4.250 -12.040 1.00 94.69 96 ALA A O 1
ATOM 698 N N . HIS A 1 97 ? 4.375 -2.080 -12.615 1.00 93.00 97 HIS A N 1
ATOM 699 C CA . HIS A 1 97 ? 3.087 -1.687 -12.019 1.00 93.00 97 HIS A CA 1
ATOM 700 C C . HIS A 1 97 ? 1.945 -2.698 -12.2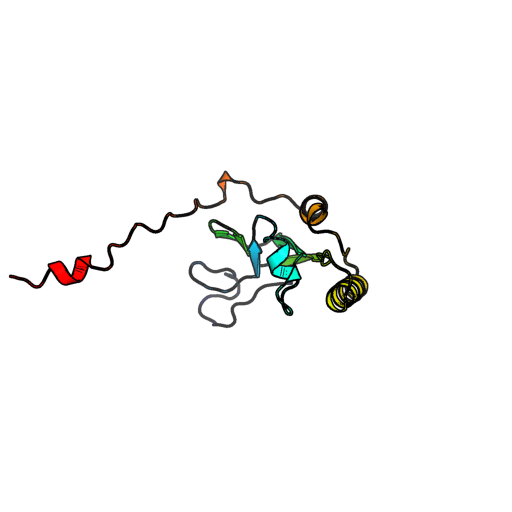62 1.00 93.00 97 HIS A C 1
ATOM 702 O O . HIS A 1 97 ? 1.253 -3.098 -11.332 1.00 93.00 97 HIS A O 1
ATOM 708 N N . ARG A 1 98 ? 1.810 -3.203 -13.498 1.00 92.56 98 ARG A N 1
ATOM 709 C CA . ARG A 1 98 ? 0.781 -4.192 -13.884 1.00 92.56 98 ARG A CA 1
ATOM 710 C C . ARG A 1 98 ? 0.862 -5.536 -13.142 1.00 92.56 98 ARG A C 1
ATOM 712 O O . ARG A 1 98 ? -0.101 -6.291 -13.149 1.00 92.56 98 ARG A O 1
ATOM 719 N N . ARG A 1 99 ? 2.011 -5.866 -12.544 1.00 95.44 99 ARG A N 1
ATOM 720 C CA . ARG A 1 99 ? 2.245 -7.119 -11.809 1.00 95.44 99 ARG A CA 1
ATOM 721 C C . ARG A 1 99 ? 2.000 -6.983 -10.305 1.00 95.44 99 ARG A C 1
ATOM 723 O O . ARG A 1 99 ? 1.870 -8.010 -9.650 1.00 95.44 99 ARG A O 1
ATOM 730 N N . LEU A 1 100 ? 1.890 -5.760 -9.770 1.00 93.88 100 LEU A N 1
ATOM 731 C CA . LEU A 1 100 ? 1.717 -5.522 -8.330 1.00 93.88 100 LEU A CA 1
ATOM 732 C C . LEU A 1 100 ? 0.506 -6.264 -7.769 1.00 93.88 100 LEU A C 1
ATOM 734 O O . LEU A 1 100 ? 0.632 -6.965 -6.774 1.00 93.88 100 LEU A O 1
ATOM 738 N N . ARG A 1 101 ? -0.652 -6.152 -8.436 1.00 94.12 101 ARG A N 1
ATOM 739 C CA . ARG A 1 101 ? -1.885 -6.810 -7.985 1.00 94.12 101 ARG A CA 1
ATOM 740 C C . ARG A 1 101 ? -1.743 -8.329 -7.968 1.00 94.12 101 ARG A C 1
ATOM 742 O O . ARG A 1 101 ? -2.105 -8.953 -6.984 1.00 94.12 101 ARG A O 1
ATOM 749 N N . ALA A 1 102 ? -1.213 -8.909 -9.044 1.00 95.00 102 ALA A N 1
ATOM 750 C CA . ALA A 1 102 ? -1.045 -10.357 -9.145 1.00 95.00 102 ALA A CA 1
ATOM 751 C C . ALA A 1 102 ? -0.145 -10.903 -8.027 1.00 95.00 102 ALA A C 1
ATOM 753 O O . ALA A 1 102 ? -0.480 -11.906 -7.414 1.00 95.00 102 ALA A O 1
ATOM 754 N N . LEU A 1 103 ? 0.952 -10.206 -7.726 1.00 96.00 103 LEU A N 1
ATOM 755 C CA . LEU A 1 103 ? 1.855 -10.591 -6.649 1.00 96.00 103 LEU A CA 1
ATOM 756 C C . LEU A 1 103 ? 1.246 -10.350 -5.259 1.00 96.00 103 LEU A C 1
ATOM 758 O O . LEU A 1 103 ? 1.383 -11.185 -4.381 1.00 96.00 103 LEU A O 1
ATOM 762 N N . ALA A 1 104 ? 0.520 -9.252 -5.042 1.00 95.44 104 ALA A N 1
ATOM 763 C CA . ALA A 1 104 ? -0.170 -9.023 -3.770 1.00 95.44 104 ALA A CA 1
ATOM 764 C C . ALA A 1 104 ? -1.139 -10.172 -3.426 1.00 95.44 104 ALA A C 1
ATOM 766 O O . ALA A 1 104 ? -1.214 -10.598 -2.275 1.00 95.44 104 ALA A O 1
ATOM 767 N N . LEU A 1 105 ? -1.822 -10.712 -4.441 1.00 96.75 105 LEU A N 1
ATOM 768 C CA . LEU A 1 105 ? -2.769 -11.819 -4.298 1.00 96.75 105 LEU A CA 1
ATOM 769 C C . LEU A 1 105 ? -2.120 -13.156 -3.913 1.00 96.75 105 LEU A C 1
ATOM 771 O O . LEU A 1 105 ? -2.821 -14.032 -3.416 1.00 96.75 105 LEU A O 1
ATOM 775 N N . THR A 1 106 ? -0.805 -13.332 -4.088 1.00 97.56 106 THR A N 1
ATOM 776 C CA . THR A 1 106 ? -0.114 -14.536 -3.590 1.00 97.56 106 THR A CA 1
ATOM 777 C C . THR A 1 106 ? 0.168 -14.469 -2.090 1.00 97.56 106 THR A C 1
ATOM 779 O O . THR A 1 106 ? 0.538 -15.476 -1.496 1.00 97.56 106 THR A O 1
ATOM 782 N N . HIS A 1 107 ? 0.018 -13.294 -1.471 1.00 97.06 107 HIS A N 1
ATOM 783 C CA . HIS A 1 107 ? 0.300 -13.071 -0.052 1.00 97.06 107 HIS A CA 1
ATOM 784 C C . HIS A 1 107 ? -0.953 -12.803 0.791 1.00 97.06 107 HIS A C 1
ATOM 786 O O . HIS A 1 107 ? -0.873 -12.831 2.017 1.00 97.06 107 HIS A O 1
ATOM 792 N N . GLY A 1 108 ? -2.098 -12.522 0.167 1.00 95.62 108 GLY A N 1
ATOM 793 C CA . GLY A 1 108 ? -3.333 -12.215 0.876 1.00 95.62 108 GLY A CA 1
ATOM 794 C C . GLY A 1 108 ? -4.516 -12.011 -0.061 1.00 95.62 108 GLY A C 1
ATOM 795 O O . GLY A 1 108 ? -4.404 -12.150 -1.277 1.00 95.62 108 GLY A O 1
ATOM 796 N N . GLN A 1 109 ? -5.661 -11.666 0.521 1.00 95.88 109 GLN A N 1
ATOM 797 C CA . GLN A 1 109 ? -6.892 -11.402 -0.219 1.00 95.88 109 GLN A CA 1
ATOM 798 C C . GLN A 1 109 ? -7.248 -9.909 -0.165 1.00 95.88 109 GLN A C 1
ATOM 800 O O . GLN A 1 109 ? -6.963 -9.247 0.836 1.00 95.88 109 GLN A O 1
ATOM 805 N N . PRO A 1 110 ? -7.874 -9.346 -1.215 1.00 95.31 110 PRO A N 1
ATOM 806 C CA . PRO A 1 110 ? -8.405 -7.991 -1.157 1.00 95.31 110 PRO A CA 1
ATOM 807 C C . PRO A 1 110 ? -9.488 -7.894 -0.084 1.00 95.31 110 PRO A C 1
ATOM 809 O O . PRO A 1 110 ? -10.266 -8.831 0.090 1.00 95.31 110 PRO A O 1
ATOM 812 N N . LEU A 1 111 ? -9.613 -6.732 0.562 1.00 94.94 111 LEU A N 1
ATOM 813 C CA . LEU A 1 111 ? -10.754 -6.484 1.441 1.00 94.94 111 LEU A CA 1
ATOM 814 C C . LEU A 1 111 ? -12.054 -6.604 0.617 1.00 94.94 111 LEU A C 1
ATOM 816 O O . LEU A 1 111 ? -12.168 -5.899 -0.398 1.00 94.94 111 LEU A O 1
ATOM 820 N N . PRO A 1 112 ? -13.016 -7.463 1.002 1.00 94.19 112 PRO A N 1
ATOM 821 C CA . PRO A 1 112 ? -14.285 -7.607 0.296 1.00 94.19 112 PRO A CA 1
ATOM 822 C C . PRO A 1 112 ? -14.991 -6.265 0.101 1.00 94.19 112 PRO A C 1
ATOM 824 O O . PRO A 1 112 ? -14.996 -5.431 1.003 1.00 94.19 112 PRO A O 1
ATOM 827 N N . ALA A 1 113 ? -1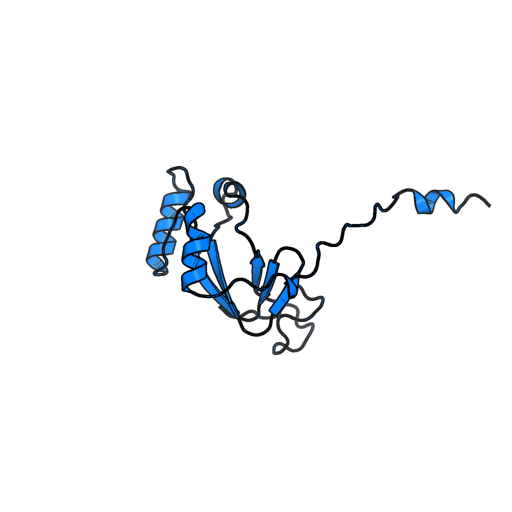5.609 -6.056 -1.064 1.00 91.75 113 ALA A N 1
ATOM 828 C CA . ALA A 1 113 ? -16.270 -4.789 -1.392 1.00 91.75 113 ALA A CA 1
ATOM 829 C C . ALA A 1 113 ? -17.386 -4.421 -0.400 1.00 91.75 113 ALA A C 1
ATOM 831 O O . ALA A 1 113 ? -17.548 -3.250 -0.085 1.00 91.75 113 ALA A O 1
ATOM 832 N N . VAL A 1 114 ? -18.088 -5.418 0.150 1.00 93.94 114 VAL A N 1
ATOM 833 C CA . VAL A 1 114 ? -19.127 -5.230 1.179 1.00 93.94 114 VAL A CA 1
ATOM 834 C C . VAL A 1 114 ? -18.592 -4.613 2.479 1.00 93.94 114 VAL A C 1
ATOM 836 O O . VAL A 1 114 ? -19.341 -3.978 3.209 1.00 93.94 114 VAL A O 1
ATOM 839 N N . LEU A 1 115 ? -17.292 -4.759 2.756 1.00 94.12 115 LEU A N 1
ATOM 840 C CA . LEU A 1 115 ? -16.632 -4.170 3.925 1.00 94.12 115 LEU A CA 1
ATOM 841 C C . LEU A 1 115 ? -16.007 -2.799 3.625 1.00 94.12 115 LEU A C 1
ATOM 843 O O . LEU A 1 115 ? -15.403 -2.197 4.511 1.00 94.12 115 LEU A O 1
ATOM 847 N N . ARG A 1 116 ? -16.097 -2.311 2.381 1.00 94.06 116 ARG A N 1
ATOM 848 C CA . ARG A 1 116 ? -15.571 -1.000 1.989 1.00 94.06 116 ARG A CA 1
ATOM 849 C C . ARG A 1 116 ? -16.688 0.031 2.124 1.00 94.06 116 ARG A C 1
ATOM 851 O O . ARG A 1 116 ? -17.691 -0.086 1.419 1.00 94.06 116 ARG A O 1
ATOM 858 N N . PRO A 1 117 ? -16.523 1.061 2.969 1.00 91.88 117 PRO A N 1
ATOM 859 C CA . PRO A 1 117 ? -17.480 2.152 3.019 1.00 91.88 117 PRO A CA 1
ATOM 860 C C . PRO A 1 117 ? -17.650 2.793 1.635 1.00 91.88 117 PRO A C 1
ATOM 862 O O . PRO A 1 117 ? -16.667 2.923 0.895 1.00 91.88 117 PRO A O 1
ATOM 865 N N . PRO A 1 118 ? -18.865 3.222 1.263 1.00 87.81 118 PRO A N 1
ATOM 866 C CA . PRO A 1 118 ? -19.067 3.924 0.008 1.00 87.81 118 PRO A CA 1
ATOM 867 C C . PRO A 1 118 ? -18.276 5.235 0.006 1.00 87.81 118 PRO A C 1
ATOM 869 O O . PRO A 1 118 ? -18.104 5.884 1.041 1.00 87.81 118 PRO A O 1
ATOM 872 N N . ARG A 1 119 ? -17.829 5.671 -1.178 1.00 79.75 119 ARG A N 1
ATOM 873 C CA . ARG A 1 119 ? -17.360 7.051 -1.346 1.00 79.75 119 ARG A CA 1
ATOM 874 C C . ARG A 1 119 ? -18.533 7.973 -1.048 1.00 79.75 119 ARG A C 1
ATOM 876 O O . ARG A 1 119 ? -19.466 8.059 -1.842 1.00 79.75 119 ARG A O 1
ATOM 883 N N . GLN A 1 120 ? -18.478 8.659 0.089 1.00 73.81 120 GLN A N 1
ATOM 884 C CA . GLN A 1 120 ? -19.405 9.746 0.345 1.00 73.81 120 GLN A CA 1
ATOM 885 C C . GLN A 1 120 ? -19.147 10.816 -0.713 1.00 73.81 120 GLN A C 1
ATOM 887 O O . GLN A 1 120 ? -18.025 11.301 -0.869 1.00 73.81 120 GLN A O 1
ATOM 892 N N . ARG A 1 121 ? -20.180 11.146 -1.489 1.00 66.56 121 ARG A N 1
ATOM 893 C CA . ARG A 1 121 ? -20.164 12.382 -2.262 1.00 66.56 121 ARG A CA 1
ATOM 894 C C . ARG A 1 12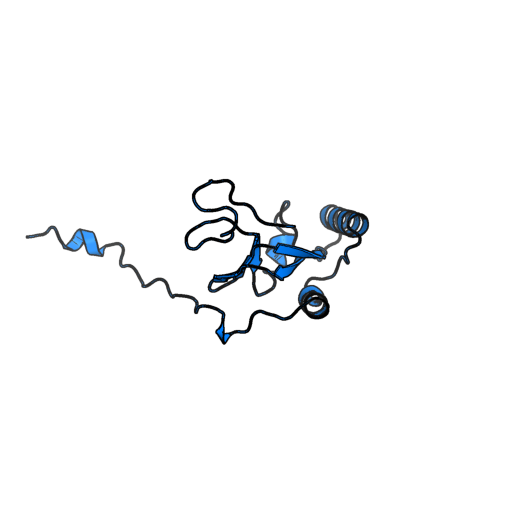1 ? -20.174 13.487 -1.221 1.00 66.56 121 ARG A C 1
ATOM 896 O O . ARG A 1 121 ? -21.103 13.530 -0.418 1.00 66.56 121 ARG A O 1
ATOM 903 N N . THR A 1 122 ? -19.162 14.349 -1.217 1.00 60.00 122 THR A N 1
ATOM 904 C CA . THR A 1 122 ? -19.295 15.623 -0.516 1.00 60.00 122 THR A CA 1
ATOM 905 C C . THR A 1 122 ? -20.574 16.258 -1.063 1.00 60.00 122 THR A C 1
ATOM 907 O O . THR A 1 122 ? -20.679 16.393 -2.290 1.00 60.00 122 THR A O 1
ATOM 910 N N . PRO A 1 123 ? -21.584 16.557 -0.225 1.00 59.66 123 PRO A N 1
ATOM 911 C CA . PRO A 1 123 ? -22.724 17.328 -0.687 1.00 59.66 123 PRO A CA 1
ATOM 912 C C . PRO A 1 123 ? -22.181 18.598 -1.338 1.00 59.66 123 PRO A C 1
ATOM 914 O O . PRO A 1 123 ? -21.168 19.127 -0.877 1.00 59.66 123 PRO A O 1
ATOM 917 N N . ALA A 1 124 ? -22.814 19.070 -2.411 1.00 60.78 124 ALA A N 1
ATOM 918 C CA . ALA A 1 124 ? -22.526 20.410 -2.897 1.00 60.78 124 ALA A CA 1
ATOM 919 C C . ALA A 1 124 ? -22.867 21.369 -1.751 1.00 60.78 124 ALA A C 1
ATOM 921 O O . ALA A 1 124 ? -24.034 21.620 -1.461 1.00 60.78 124 ALA A O 1
ATOM 922 N N . VAL A 1 125 ? -21.845 21.799 -1.019 1.00 65.12 125 VAL A N 1
ATOM 923 C CA . VAL A 1 125 ? -21.979 22.855 -0.031 1.00 65.12 125 VAL A CA 1
ATOM 924 C C . VAL A 1 125 ? -22.068 24.114 -0.871 1.00 65.12 125 VAL A C 1
ATOM 926 O O . VAL A 1 125 ? -21.104 24.433 -1.561 1.00 65.12 125 VAL A O 1
ATOM 929 N N . ASP A 1 126 ? -23.229 24.766 -0.887 1.00 67.56 126 ASP A N 1
ATOM 930 C CA . ASP A 1 126 ? -23.319 26.123 -1.413 1.00 67.56 126 ASP A CA 1
ATOM 931 C C . ASP A 1 126 ? -22.522 27.023 -0.454 1.00 67.56 126 ASP A C 1
ATOM 933 O O . ASP A 1 126 ? -22.943 27.199 0.697 1.00 67.56 126 ASP A O 1
ATOM 937 N N . PRO A 1 127 ? -21.350 27.539 -0.868 1.00 62.69 127 PRO A N 1
ATOM 938 C CA . PRO A 1 127 ? -20.503 28.335 0.010 1.00 62.69 127 PRO A CA 1
ATOM 939 C C . PRO A 1 127 ? -21.159 29.667 0.408 1.00 62.69 127 PRO A C 1
ATOM 941 O O . PRO A 1 127 ? -20.697 30.300 1.354 1.00 62.69 127 PRO A O 1
ATOM 944 N N . TRP A 1 128 ? -22.245 30.075 -0.256 1.00 67.19 128 TRP A N 1
ATOM 945 C CA . TRP A 1 128 ? -22.924 31.353 -0.036 1.00 67.19 128 TRP A CA 1
ATOM 946 C C . TRP A 1 128 ? -24.156 31.261 0.865 1.00 67.19 128 TRP A C 1
ATOM 948 O O . TRP A 1 128 ? -24.744 32.285 1.207 1.00 67.19 128 TRP A O 1
ATOM 958 N N . ARG A 1 129 ? -24.521 30.056 1.322 1.00 66.56 129 ARG A N 1
ATOM 959 C CA . ARG A 1 129 ? -25.732 29.817 2.125 1.00 66.56 129 ARG A CA 1
ATOM 960 C C . ARG A 1 129 ? -25.786 30.610 3.441 1.00 66.56 129 ARG A C 1
ATOM 962 O O . ARG A 1 129 ? -26.872 30.818 3.967 1.00 66.56 129 ARG A O 1
ATOM 969 N N . TRP A 1 130 ? -24.642 31.057 3.959 1.00 57.78 130 TRP A N 1
ATOM 970 C CA . TRP A 1 130 ? -24.547 31.847 5.195 1.00 57.78 130 TRP A CA 1
ATOM 971 C C . TRP A 1 130 ? -24.631 33.363 4.978 1.00 57.78 130 TRP A C 1
ATOM 973 O O . TRP A 1 130 ? -24.892 34.074 5.934 1.00 57.78 130 TRP A O 1
ATOM 983 N N . LEU A 1 131 ? -24.441 33.860 3.750 1.00 58.59 131 LEU A N 1
ATOM 984 C CA . LEU A 1 131 ? -24.541 35.297 3.448 1.00 58.59 131 LEU A CA 1
ATOM 985 C C . LEU A 1 131 ? -25.979 35.748 3.160 1.00 58.59 131 LEU A C 1
ATOM 987 O O . LEU A 1 131 ? -26.270 36.931 3.243 1.00 58.59 131 LEU A O 1
ATOM 991 N N . ALA A 1 132 ? -26.881 34.818 2.837 1.00 60.44 132 ALA A N 1
ATOM 992 C CA . ALA A 1 132 ? -28.289 35.115 2.561 1.00 60.44 132 ALA A CA 1
ATOM 993 C C . ALA A 1 132 ? -29.174 35.169 3.824 1.00 60.44 132 ALA A C 1
ATOM 995 O O . ALA A 1 132 ? -30.381 35.361 3.713 1.00 60.44 132 ALA A O 1
ATOM 996 N N . ALA A 1 133 ? -28.605 34.934 5.012 1.00 59.28 133 ALA A N 1
ATOM 997 C CA . ALA A 1 133 ? -29.355 34.853 6.267 1.00 59.28 133 ALA A CA 1
ATOM 998 C C . ALA A 1 133 ? -29.356 36.160 7.089 1.00 59.28 133 ALA A C 1
ATOM 1000 O O . ALA A 1 133 ? -30.078 36.222 8.079 1.00 59.28 133 ALA A O 1
ATOM 1001 N N . ASP A 1 134 ? -28.605 37.187 6.669 1.00 54.69 134 ASP A N 1
ATOM 1002 C CA . ASP A 1 134 ? -28.399 38.437 7.427 1.00 54.69 134 ASP A CA 1
ATOM 1003 C C . ASP A 1 134 ? -29.194 39.650 6.884 1.00 54.69 134 ASP A C 1
ATOM 1005 O O . ASP A 1 134 ? -28.905 40.792 7.235 1.00 54.69 134 ASP A O 1
ATOM 1009 N N . GLU A 1 135 ? -30.211 39.439 6.041 1.00 52.47 135 GLU A N 1
ATOM 1010 C CA . GLU A 1 135 ? -31.103 40.511 5.561 1.00 52.47 135 GLU A CA 1
ATOM 1011 C C . GLU A 1 135 ? -32.508 40.424 6.180 1.00 52.47 135 GLU A C 1
ATOM 1013 O O . GLU A 1 135 ? -33.474 40.307 5.435 1.00 52.47 135 GLU A O 1
ATOM 1018 N N . HIS A 1 136 ? -32.657 40.489 7.512 1.00 48.91 136 HIS A N 1
ATOM 1019 C CA . HIS A 1 136 ? -33.940 40.807 8.175 1.00 48.91 136 HIS A CA 1
ATOM 1020 C C . HIS A 1 136 ? -33.752 41.559 9.497 1.00 48.91 136 HIS A C 1
ATOM 1022 O O . HIS A 1 136 ? -33.041 41.038 10.384 1.00 48.91 136 HIS A O 1
#

Foldseek 3Di:
DFKADPPPPDDRLCPVPPPDPIADKDFLDFDPLCVQQVDLPDKTFDKDADDDWAAEQGIIGGRDIDTAETAARPDDDPSNVVRVVVCVVVVHYHDHSVCRVVRNVVVDDRDDPVPHDHPDDPPPDPPCPVVVPPDD

pLDDT: mean 88.5, std 12.01, range [48.91, 98.19]